Protein AF-A0A7L5E6T4-F1 (afdb_monomer_lite)

Radius of gyration: 18.24 Å; chains: 1; bounding box: 46×38×47 Å

InterPro domains:
  IPR001387 Cro/C1-type, helix-turn-helix domain [PS50943] (59-114)
  IPR001387 Cro/C1-type, helix-turn-helix domain [cd00093] (4-44)
  IPR001387 Cro/C1-type, helix-turn-helix domain [cd00093] (58-102)
  IPR010982 Lambda repressor-like, DNA-binding domain superfamily [G3DSA:1.10.260.40] (1-45)
  IPR010982 Lambda repressor-like, DNA-binding domain superfamily [G3DSA:1.10.260.40] (56-104)
  IPR010982 Lambda repressor-like, DNA-binding domain superfamily [SSF47413] (4-45)
  IPR010982 Lambda repressor-like, DNA-binding domain superfamily [SSF47413] (52-106)

Foldseek 3Di:
DQPPQDLCNLCVQLVHDSVVSVCVLVVVDDDQLQSLCSVCVVVVHRPDDFDPVAPLSVLVVVSSNVSHALQVVCVQLVHHSVVNVCSNVVVDDDDPVSVVVVVVVVVVVVVPPDCPPPPPPPCVVPVVVVSDPSRDDDDDDDDD

pLDDT: mean 74.89, std 21.71, range [33.03, 95.69]

Secondary structure (DSSP, 8-state):
------HHHHHHHHTS-HHHHHHHHTTSSPPPGGGHHHHHHHHSS-SS---SSSHHHHHHHHHHHHT--HHHHHHHHTS-HHHHHHHHHTSS---HHHHHHHHHHHHHHHTSS----S-TTSTHHHHTTTTTTTT---------

Sequence (144 aa):
MDSKLLQKDVAKILGVTEDCITNWEKNRSIPQIQFFPNIIQFLGYLPYSFDLTTLSGKLKAYRHVKGISQKKLGTMLNVDGATICSWEQGESQPYQRTLQKINTLFKKFSGASFSMDRSNLVIYFAILGALTRRFRRRRISGLC

Structure (mmCIF, N/CA/C/O backbone):
data_AF-A0A7L5E6T4-F1
#
_entry.id   AF-A0A7L5E6T4-F1
#
loop_
_atom_site.group_PDB
_atom_site.id
_atom_site.type_symbol
_atom_site.label_atom_id
_atom_site.label_alt_id
_atom_site.label_comp_id
_atom_site.label_asym_id
_atom_site.label_entity_id
_atom_site.label_seq_id
_atom_site.pdbx_PDB_ins_code
_atom_site.Cartn_x
_atom_site.Cartn_y
_atom_site.Cartn_z
_atom_site.occupancy
_atom_site.B_iso_or_equiv
_atom_site.auth_seq_id
_atom_site.auth_comp_id
_atom_site.auth_asym_id
_atom_site.auth_atom_id
_atom_site.pdbx_PDB_model_num
ATOM 1 N N . MET A 1 1 ? -27.979 -12.099 11.148 1.00 36.66 1 MET A N 1
ATOM 2 C CA . MET A 1 1 ? -27.135 -12.083 12.361 1.00 36.66 1 MET A CA 1
ATOM 3 C C . MET A 1 1 ? -26.142 -10.949 12.196 1.00 36.66 1 MET A C 1
ATOM 5 O O . MET A 1 1 ? -25.133 -11.114 11.524 1.00 36.66 1 MET A O 1
ATOM 9 N N . ASP A 1 2 ? -26.489 -9.772 12.704 1.00 45.59 2 ASP A N 1
ATOM 10 C CA . ASP A 1 2 ? -25.699 -8.555 12.529 1.00 45.59 2 ASP A CA 1
ATOM 11 C C . ASP A 1 2 ? -24.603 -8.494 13.594 1.00 45.59 2 ASP A C 1
ATOM 13 O O . ASP A 1 2 ? -24.879 -8.320 14.783 1.00 45.59 2 ASP A O 1
ATOM 17 N N . SER A 1 3 ? -23.347 -8.684 13.186 1.00 53.69 3 SER A N 1
ATOM 18 C CA . SER A 1 3 ? -22.199 -8.541 14.082 1.00 53.69 3 SER A CA 1
ATOM 19 C C . SER A 1 3 ? -22.135 -7.100 14.601 1.00 53.69 3 SER A C 1
ATOM 21 O O . SER A 1 3 ? -21.772 -6.191 13.857 1.00 53.69 3 SER A O 1
ATOM 23 N N . LYS A 1 4 ? -22.478 -6.897 15.880 1.00 64.69 4 LYS A N 1
ATOM 24 C CA . LYS A 1 4 ? -22.398 -5.622 16.620 1.00 64.69 4 LYS A CA 1
ATOM 25 C C . LYS A 1 4 ? -20.942 -5.192 16.888 1.00 64.69 4 LYS A C 1
ATOM 27 O O . LYS A 1 4 ? -20.559 -4.992 18.035 1.00 64.69 4 LYS A O 1
ATOM 32 N N . LEU A 1 5 ? -20.110 -5.097 15.856 1.00 75.81 5 LEU A N 1
ATOM 33 C CA . LEU A 1 5 ? -18.751 -4.567 15.984 1.00 75.81 5 LEU A CA 1
ATOM 34 C C . LEU A 1 5 ? -18.812 -3.040 16.047 1.00 75.81 5 LEU A C 1
ATOM 36 O O . LEU A 1 5 ? -19.333 -2.402 15.132 1.00 75.81 5 LEU A O 1
ATOM 40 N N . LEU A 1 6 ? -18.296 -2.457 17.129 1.00 85.06 6 LEU A N 1
ATOM 41 C CA . LEU A 1 6 ? -18.187 -1.007 17.265 1.00 85.06 6 LEU A CA 1
ATOM 42 C C . LEU A 1 6 ? -16.938 -0.506 16.529 1.00 85.06 6 LEU A C 1
ATOM 44 O O . LEU A 1 6 ? -15.956 -1.236 16.383 1.00 85.06 6 LEU A O 1
ATOM 48 N N . GLN A 1 7 ? -16.941 0.764 16.115 1.00 81.25 7 GLN A N 1
ATOM 49 C CA . GLN A 1 7 ? -15.800 1.395 15.431 1.00 81.25 7 GLN A CA 1
ATOM 50 C C . GLN A 1 7 ? -14.506 1.273 16.248 1.00 81.25 7 GLN A C 1
ATOM 52 O O . GLN A 1 7 ? -13.463 0.924 15.700 1.00 81.25 7 GLN A O 1
ATOM 57 N N . LYS A 1 8 ? -14.593 1.443 17.574 1.00 85.25 8 LYS A N 1
ATOM 58 C CA . LYS A 1 8 ? -13.479 1.230 18.510 1.00 85.25 8 LYS A CA 1
ATOM 59 C C . LYS A 1 8 ? -12.912 -0.197 18.498 1.00 85.25 8 LYS A C 1
ATOM 61 O O . LYS A 1 8 ? -11.718 -0.378 18.721 1.00 85.25 8 LYS A O 1
ATOM 66 N N . ASP A 1 9 ? -13.742 -1.209 18.248 1.00 84.75 9 ASP A N 1
ATOM 67 C CA . ASP A 1 9 ? -13.304 -2.608 18.230 1.00 84.75 9 ASP A CA 1
ATOM 68 C C . ASP A 1 9 ? -12.587 -2.908 16.911 1.00 84.75 9 ASP A C 1
ATOM 70 O O . ASP A 1 9 ? -11.516 -3.510 16.906 1.00 84.75 9 ASP A O 1
ATOM 74 N N . VAL A 1 10 ? -13.114 -2.388 15.798 1.00 84.75 10 VAL A N 1
ATOM 75 C CA . VAL A 1 10 ? -12.456 -2.447 14.483 1.00 84.75 10 VAL A CA 1
ATOM 76 C C . VAL A 1 10 ? -11.116 -1.710 14.508 1.00 84.75 10 VAL A C 1
ATOM 78 O O . VAL A 1 10 ? -10.120 -2.228 14.009 1.00 84.75 10 VAL A O 1
ATOM 81 N N . ALA A 1 11 ? -11.065 -0.537 15.139 1.00 87.25 11 ALA A N 1
ATOM 82 C CA . ALA A 1 11 ? -9.845 0.247 15.303 1.00 87.25 11 ALA A CA 1
ATOM 83 C C . ALA A 1 11 ? -8.751 -0.554 16.032 1.00 87.25 11 ALA A C 1
ATOM 85 O O . ALA A 1 11 ? -7.618 -0.623 15.556 1.00 87.25 11 ALA A O 1
ATOM 86 N N . LYS A 1 12 ? -9.111 -1.256 17.117 1.00 87.19 12 LYS A N 1
ATOM 87 C CA . LYS A 1 12 ? -8.198 -2.156 17.842 1.00 87.19 12 LYS A CA 1
ATOM 88 C C . LYS A 1 12 ? -7.714 -3.324 16.986 1.00 87.19 12 LYS A C 1
ATOM 90 O O . LYS A 1 12 ? -6.525 -3.620 17.008 1.00 87.19 12 LYS A O 1
ATOM 95 N N . ILE A 1 13 ? -8.606 -3.963 16.227 1.00 86.19 13 ILE A N 1
ATOM 96 C CA . ILE A 1 13 ? -8.248 -5.084 15.340 1.00 86.19 13 ILE A CA 1
ATOM 97 C C . ILE A 1 13 ? -7.270 -4.626 14.251 1.00 86.19 13 ILE A C 1
ATOM 99 O O . ILE A 1 13 ? -6.310 -5.327 13.940 1.00 86.19 13 ILE A O 1
ATOM 103 N N . LEU A 1 14 ? -7.501 -3.446 13.673 1.00 84.25 14 LEU A N 1
ATOM 104 C CA . LEU A 1 14 ? -6.680 -2.909 12.587 1.00 84.25 14 LEU A CA 1
ATOM 105 C C . LEU A 1 14 ? -5.413 -2.187 13.074 1.00 84.25 14 LEU A C 1
ATOM 107 O O . LEU A 1 14 ? -4.532 -1.916 12.256 1.00 84.25 14 LEU A O 1
ATOM 111 N N . GLY A 1 15 ? -5.306 -1.900 14.375 1.00 86.81 15 GLY A N 1
ATOM 112 C CA . GLY A 1 15 ? -4.186 -1.170 14.972 1.00 86.81 15 GLY A CA 1
ATOM 113 C C . GLY A 1 15 ? -4.180 0.324 14.633 1.00 86.81 15 GLY A C 1
ATOM 114 O O . GLY A 1 15 ? -3.113 0.916 14.488 1.00 86.81 15 GLY A O 1
ATOM 115 N N . VAL A 1 16 ? -5.357 0.931 14.463 1.00 87.62 16 VAL A N 1
ATOM 116 C CA . VAL A 1 16 ? -5.527 2.362 14.155 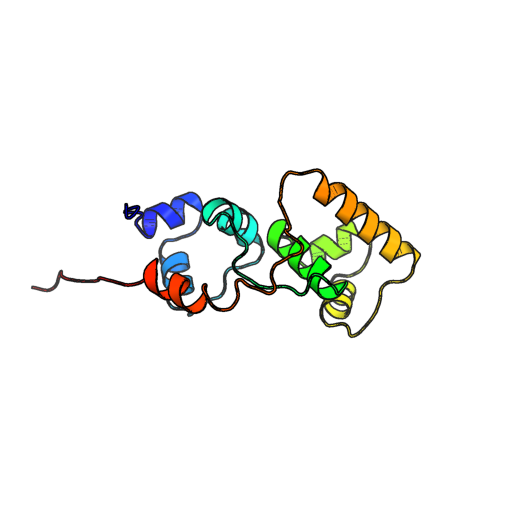1.00 87.62 16 VAL A CA 1
ATOM 117 C C . VAL A 1 16 ? -6.401 3.046 15.203 1.00 87.62 16 VAL A C 1
ATOM 119 O O . VAL A 1 16 ? -6.977 2.392 16.068 1.00 87.62 16 VAL A O 1
ATOM 122 N N . THR A 1 17 ? -6.510 4.373 15.146 1.00 88.38 17 THR A N 1
ATOM 123 C CA . THR A 1 17 ? -7.421 5.119 16.022 1.00 88.38 17 THR A CA 1
ATOM 124 C C . THR A 1 17 ? -8.863 5.046 15.514 1.00 88.38 17 THR A C 1
ATOM 126 O O . THR A 1 17 ? -9.118 4.853 14.323 1.00 88.38 17 THR A O 1
ATOM 129 N N . GLU A 1 18 ? -9.830 5.226 16.415 1.00 88.25 18 GLU A N 1
ATOM 130 C CA . GLU A 1 18 ? -11.258 5.273 16.066 1.00 88.25 18 GLU A CA 1
ATOM 131 C C . GLU A 1 18 ? -11.575 6.400 15.067 1.00 88.25 18 GLU A C 1
ATOM 133 O O . GLU A 1 18 ? -12.385 6.224 14.152 1.00 88.25 18 GLU A O 1
ATOM 138 N N . ASP A 1 19 ? -10.868 7.528 15.170 1.00 87.88 19 ASP A N 1
ATOM 139 C CA . ASP A 1 19 ? -10.989 8.641 14.228 1.00 87.88 19 ASP A CA 1
ATOM 140 C C . ASP A 1 19 ? -10.554 8.256 12.810 1.00 87.88 19 ASP A C 1
ATOM 142 O O . ASP A 1 19 ? -11.176 8.697 11.841 1.00 87.88 19 ASP A O 1
ATOM 146 N N . CYS A 1 20 ? -9.523 7.413 12.651 1.00 83.94 20 CYS A N 1
ATOM 147 C CA . CYS A 1 20 ? -9.131 6.900 11.336 1.00 83.94 20 CYS A CA 1
ATOM 148 C C . CYS A 1 20 ? -10.273 6.111 10.696 1.00 83.94 20 CYS A C 1
ATOM 150 O O . CYS A 1 20 ? -10.614 6.371 9.545 1.00 83.94 20 CYS A O 1
ATOM 152 N N . ILE A 1 21 ? -10.900 5.212 11.459 1.00 85.38 21 ILE A N 1
ATOM 153 C CA . ILE A 1 21 ? -12.043 4.412 11.001 1.00 85.38 21 ILE A CA 1
ATOM 154 C C . ILE A 1 21 ? -13.211 5.325 10.610 1.00 85.38 21 ILE A C 1
ATOM 156 O O . ILE A 1 21 ? -13.698 5.258 9.483 1.00 85.38 21 ILE A O 1
ATOM 160 N N . THR A 1 22 ? -13.565 6.276 11.476 1.00 84.44 22 THR A N 1
ATOM 161 C CA . THR A 1 22 ? -14.618 7.267 11.205 1.00 84.44 22 THR A CA 1
ATOM 162 C C . THR A 1 22 ? -14.338 8.090 9.944 1.00 84.44 22 THR A C 1
ATOM 164 O O . THR A 1 22 ? -15.253 8.393 9.174 1.00 84.44 22 THR A O 1
ATOM 167 N N . ASN A 1 23 ? -13.085 8.489 9.720 1.00 85.94 23 ASN A N 1
ATOM 168 C CA . ASN A 1 23 ? -12.701 9.265 8.546 1.00 85.94 23 ASN A CA 1
ATOM 169 C C . ASN A 1 23 ? -12.746 8.431 7.262 1.00 85.94 23 ASN A C 1
ATOM 171 O O . ASN A 1 23 ? -13.203 8.947 6.239 1.00 85.94 23 ASN A O 1
ATOM 175 N N . TRP A 1 24 ? -12.346 7.159 7.314 1.00 86.56 24 TRP A N 1
ATOM 176 C CA . TRP A 1 24 ? -12.448 6.238 6.180 1.00 86.56 24 TRP A CA 1
ATOM 177 C C . TRP A 1 24 ? -13.905 5.980 5.798 1.00 86.56 24 TRP A C 1
ATOM 179 O O . TRP A 1 24 ? -14.262 6.097 4.631 1.00 86.56 24 TRP A O 1
ATOM 189 N N . GLU A 1 25 ? -14.775 5.728 6.775 1.00 81.44 25 GLU A N 1
ATOM 190 C CA . GLU A 1 25 ? -16.211 5.531 6.539 1.00 81.44 25 GLU A CA 1
ATOM 191 C C . GLU A 1 25 ? -16.898 6.741 5.915 1.00 81.44 25 GLU A C 1
ATOM 193 O O . GLU A 1 25 ? -17.781 6.615 5.067 1.00 81.44 25 GLU A O 1
ATOM 198 N N . LYS A 1 26 ? -16.505 7.937 6.360 1.00 83.25 26 LYS A N 1
ATOM 199 C CA . LYS A 1 26 ? -17.041 9.200 5.850 1.00 83.25 26 LYS A CA 1
ATOM 200 C C . LYS A 1 26 ? -16.399 9.621 4.530 1.00 83.25 26 LYS A C 1
ATOM 202 O O . LYS A 1 26 ? -16.694 10.719 4.065 1.00 83.25 26 LYS A O 1
ATOM 207 N N . ASN A 1 27 ? -15.523 8.794 3.950 1.00 80.12 27 ASN A N 1
ATOM 208 C CA . ASN A 1 27 ? -14.733 9.107 2.758 1.00 80.12 27 ASN A CA 1
ATOM 209 C C . ASN A 1 27 ? -13.936 10.419 2.889 1.00 80.12 27 ASN A C 1
ATOM 211 O O . ASN A 1 27 ? -13.685 11.105 1.902 1.00 80.12 27 ASN A O 1
ATOM 215 N N . ARG A 1 28 ? -13.552 10.794 4.116 1.00 82.06 28 ARG A N 1
ATOM 216 C CA . ARG A 1 28 ? -12.720 11.978 4.389 1.00 82.06 28 ARG A CA 1
ATOM 217 C C . ARG A 1 28 ? -11.240 11.697 4.161 1.00 82.06 28 ARG A C 1
ATOM 219 O O . ARG A 1 28 ? -10.479 12.621 3.901 1.00 82.06 28 ARG A O 1
ATOM 226 N N . SER A 1 29 ? -10.829 10.437 4.279 1.00 83.38 29 SER A N 1
ATOM 227 C CA . SER A 1 29 ? -9.472 9.992 3.979 1.00 83.38 29 SER A CA 1
ATOM 228 C C . SER A 1 29 ? -9.472 8.574 3.415 1.00 83.38 29 SER A C 1
ATOM 230 O O . SER A 1 29 ? -10.391 7.792 3.652 1.00 83.38 29 SER A O 1
ATOM 232 N N . ILE A 1 30 ? -8.427 8.250 2.656 1.00 82.12 30 ILE A N 1
ATOM 233 C CA . ILE A 1 30 ? -8.206 6.919 2.083 1.00 82.12 30 ILE A CA 1
ATOM 234 C C . ILE A 1 30 ? -7.214 6.172 2.991 1.00 82.12 30 ILE A C 1
ATOM 236 O O . ILE A 1 30 ? -6.226 6.779 3.422 1.00 82.12 30 ILE A O 1
ATOM 240 N N . PRO A 1 31 ? -7.433 4.878 3.299 1.00 85.38 31 PRO A N 1
ATOM 241 C CA . PRO A 1 31 ? -6.465 4.086 4.047 1.00 85.38 31 PRO A CA 1
ATOM 242 C C . PRO A 1 31 ? -5.101 4.066 3.354 1.00 85.38 31 PRO A C 1
ATOM 244 O O . PRO A 1 31 ? -5.003 3.934 2.135 1.00 85.38 31 PRO A O 1
ATOM 247 N N . GLN A 1 32 ? -4.025 4.158 4.131 1.00 87.12 32 GLN A N 1
ATOM 248 C CA . GLN A 1 32 ? -2.677 3.985 3.591 1.00 87.12 32 GLN A CA 1
ATOM 249 C C . GLN A 1 32 ? -2.411 2.516 3.261 1.00 87.12 32 GLN A C 1
ATOM 251 O O . GLN A 1 32 ? -2.928 1.620 3.928 1.00 87.12 32 GLN A O 1
ATOM 256 N N . ILE A 1 33 ? -1.536 2.266 2.279 1.00 88.88 33 ILE A N 1
ATOM 257 C CA . ILE A 1 33 ? -1.289 0.915 1.754 1.00 88.88 33 ILE A CA 1
ATOM 258 C C . ILE A 1 33 ? -0.875 -0.098 2.830 1.00 88.88 33 ILE A C 1
ATOM 260 O O . ILE A 1 33 ? -1.270 -1.253 2.765 1.00 88.88 33 ILE A O 1
ATOM 264 N N . GLN A 1 34 ? -0.155 0.338 3.862 1.00 89.62 34 GLN A N 1
ATOM 265 C CA . GLN A 1 34 ? 0.294 -0.518 4.963 1.00 89.62 34 GLN A CA 1
ATOM 266 C C . GLN A 1 34 ? -0.845 -1.145 5.781 1.00 89.62 34 GLN A C 1
ATOM 268 O O . GLN A 1 34 ? -0.648 -2.193 6.383 1.00 89.62 34 GLN A O 1
ATOM 273 N N . PHE A 1 35 ? -2.034 -0.531 5.794 1.00 87.88 35 PHE A N 1
ATOM 274 C CA . PHE A 1 35 ? -3.189 -1.039 6.539 1.00 87.88 35 PHE A CA 1
ATOM 275 C C . PHE A 1 35 ? -4.012 -2.048 5.735 1.00 87.88 35 PHE A C 1
ATOM 277 O O . PHE A 1 35 ? -4.838 -2.759 6.302 1.00 87.88 35 PHE A O 1
ATOM 284 N N . PHE A 1 36 ? -3.784 -2.146 4.424 1.00 87.31 36 PHE A N 1
ATOM 285 C CA . PHE A 1 36 ? -4.550 -3.035 3.557 1.00 87.31 36 PHE A CA 1
ATOM 286 C C . PHE A 1 36 ? -4.476 -4.513 3.932 1.00 87.31 36 PHE A C 1
ATOM 288 O O . PHE A 1 36 ? -5.530 -5.135 3.903 1.00 87.31 36 PHE A O 1
ATOM 295 N N . PRO A 1 37 ? -3.325 -5.095 4.319 1.00 87.44 37 PRO A N 1
ATOM 296 C CA . PRO A 1 37 ? -3.276 -6.492 4.744 1.00 87.44 37 PRO A CA 1
ATOM 297 C C . PRO A 1 37 ? -4.246 -6.785 5.893 1.00 87.44 37 PRO A C 1
ATOM 299 O O . PRO A 1 37 ? -5.039 -7.718 5.801 1.00 87.44 37 PRO A O 1
ATOM 302 N N . ASN A 1 38 ? -4.257 -5.930 6.920 1.00 86.06 38 ASN A N 1
ATOM 303 C CA . ASN A 1 38 ? -5.151 -6.074 8.070 1.00 86.06 38 ASN A CA 1
ATOM 304 C C . ASN A 1 38 ? -6.614 -5.844 7.670 1.00 86.06 38 ASN A C 1
ATOM 306 O O . ASN A 1 38 ? -7.498 -6.576 8.107 1.00 86.06 38 ASN A O 1
ATOM 310 N N . ILE A 1 39 ? -6.877 -4.861 6.801 1.00 84.69 39 ILE A N 1
ATOM 311 C CA . ILE A 1 39 ? -8.221 -4.591 6.273 1.00 84.69 39 ILE A CA 1
ATOM 312 C C . ILE A 1 39 ? -8.737 -5.790 5.468 1.00 84.69 39 ILE A C 1
ATOM 314 O O . ILE A 1 39 ? -9.875 -6.203 5.660 1.00 84.69 39 ILE A O 1
ATOM 318 N N . ILE A 1 40 ? -7.914 -6.379 4.599 1.00 84.19 40 ILE A N 1
ATOM 319 C CA . ILE A 1 40 ? -8.267 -7.553 3.790 1.00 84.19 40 ILE A CA 1
ATOM 320 C C . ILE A 1 40 ? -8.500 -8.763 4.692 1.00 84.19 40 ILE A C 1
ATOM 322 O O . ILE A 1 40 ? -9.470 -9.487 4.492 1.00 84.19 40 ILE A O 1
ATOM 326 N N . GLN A 1 41 ? -7.655 -8.966 5.705 1.00 83.31 41 GLN A N 1
ATOM 327 C CA . GLN A 1 41 ? -7.825 -10.036 6.686 1.00 83.31 41 GLN A CA 1
ATOM 328 C C . GLN A 1 41 ? -9.127 -9.877 7.482 1.00 83.31 41 GLN A C 1
ATOM 330 O O . GLN A 1 41 ? -9.815 -10.863 7.732 1.00 83.31 41 GLN A O 1
ATOM 335 N N . PHE A 1 42 ? -9.485 -8.645 7.849 1.00 82.31 42 PHE A N 1
ATOM 336 C CA . PHE A 1 42 ? -10.716 -8.344 8.574 1.00 82.31 42 PHE A CA 1
ATOM 337 C C . PHE A 1 42 ? -11.972 -8.479 7.699 1.00 82.31 42 PHE A C 1
ATOM 339 O O . PHE A 1 42 ? -12.978 -9.035 8.136 1.00 82.31 42 PHE A O 1
ATOM 346 N N . LEU A 1 43 ? -11.933 -7.966 6.466 1.00 82.88 43 LEU A N 1
ATOM 347 C CA . LEU A 1 43 ? -13.069 -7.991 5.542 1.00 82.88 43 LEU A CA 1
ATOM 348 C C . LEU A 1 43 ? -13.258 -9.355 4.867 1.00 82.88 43 LEU A C 1
ATOM 350 O O . LEU A 1 43 ? -14.374 -9.686 4.472 1.00 82.88 43 LEU A O 1
ATOM 354 N N . GLY A 1 44 ? -12.183 -10.128 4.708 1.00 78.12 44 GLY A N 1
ATOM 355 C CA . GLY A 1 44 ? -12.155 -11.372 3.936 1.00 78.12 44 GLY A CA 1
ATOM 356 C C . GLY A 1 44 ? -12.093 -11.167 2.418 1.00 78.12 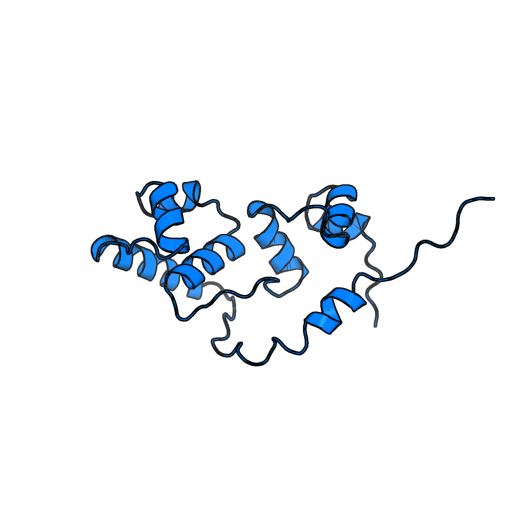44 GLY A C 1
ATOM 357 O O . GLY A 1 44 ? -12.110 -12.140 1.670 1.00 78.12 44 GLY A O 1
ATOM 358 N N . TYR A 1 45 ? -12.021 -9.921 1.941 1.00 77.62 45 TYR A N 1
ATOM 359 C CA . TYR A 1 45 ? -11.910 -9.583 0.521 1.00 77.62 45 TYR A CA 1
ATOM 360 C C . TYR A 1 45 ? -11.154 -8.264 0.313 1.00 77.62 45 TYR A C 1
ATOM 362 O O . TYR A 1 45 ? -10.993 -7.457 1.230 1.00 77.62 45 TYR A O 1
ATOM 370 N N . LEU A 1 46 ? -10.687 -8.038 -0.917 1.00 75.38 46 LEU A N 1
ATOM 371 C CA . LEU A 1 46 ? -10.018 -6.803 -1.323 1.00 75.38 46 LEU A CA 1
ATOM 372 C C . LEU A 1 46 ? -11.065 -5.743 -1.716 1.00 75.38 46 LEU A C 1
ATOM 374 O O . LEU A 1 46 ? -11.830 -5.988 -2.647 1.00 75.38 46 LEU A O 1
ATOM 378 N N . PRO A 1 47 ? -11.112 -4.564 -1.065 1.00 73.44 47 PRO A N 1
ATOM 379 C CA . PRO A 1 47 ? -12.156 -3.566 -1.326 1.00 73.44 47 PRO A CA 1
ATOM 380 C C . PRO A 1 47 ? -11.980 -2.783 -2.639 1.00 73.44 47 PRO A C 1
ATOM 382 O O . PRO A 1 47 ? -12.810 -1.935 -2.951 1.00 73.44 47 PRO A O 1
ATOM 385 N N . TYR A 1 48 ? -10.922 -3.058 -3.407 1.00 76.69 48 TYR A N 1
ATOM 386 C CA . TYR A 1 48 ? -10.625 -2.404 -4.681 1.00 76.69 48 TYR A CA 1
ATOM 387 C C . TYR A 1 48 ? -10.586 -3.433 -5.804 1.00 76.69 48 TYR A C 1
ATOM 389 O O . TYR A 1 48 ? -10.025 -4.520 -5.650 1.00 76.69 48 TYR A O 1
ATOM 397 N N . SER A 1 49 ? -11.150 -3.058 -6.947 1.00 77.44 49 SER A N 1
ATOM 398 C CA . SER A 1 49 ? -11.041 -3.802 -8.193 1.00 77.44 49 SER A CA 1
ATOM 399 C C . SER A 1 49 ? -9.758 -3.397 -8.919 1.00 77.44 49 SER A C 1
ATOM 401 O O . SER A 1 49 ? -9.497 -2.222 -9.172 1.00 77.44 49 SER A O 1
ATOM 403 N N . PHE A 1 50 ? -8.942 -4.389 -9.262 1.00 81.56 50 PHE A N 1
ATOM 404 C CA . PHE A 1 50 ? -7.801 -4.212 -10.151 1.00 81.56 50 PHE A CA 1
ATOM 405 C C . PHE A 1 50 ? -7.995 -5.093 -11.372 1.00 81.56 50 PHE A C 1
ATOM 407 O O . PHE A 1 50 ? -8.472 -6.222 -11.258 1.00 81.56 50 PHE A O 1
ATOM 414 N N . ASP A 1 51 ? -7.593 -4.589 -12.531 1.00 83.69 51 ASP A N 1
ATOM 415 C CA . ASP A 1 51 ? -7.581 -5.388 -13.744 1.00 83.69 51 ASP A CA 1
ATOM 416 C C . ASP A 1 51 ? -6.438 -6.412 -13.691 1.00 83.69 51 ASP A C 1
ATOM 418 O O . ASP A 1 51 ? -5.264 -6.101 -13.874 1.00 83.69 51 ASP A O 1
ATOM 422 N N . LEU A 1 52 ? -6.782 -7.666 -13.416 1.00 83.75 52 LEU A N 1
ATOM 423 C CA . LEU A 1 52 ? -5.807 -8.749 -13.315 1.00 83.75 52 LEU A CA 1
ATOM 424 C C . LEU A 1 52 ? -5.414 -9.324 -14.677 1.00 83.75 52 LEU A C 1
ATOM 426 O O . LEU A 1 52 ? -4.628 -10.271 -14.716 1.00 83.75 52 LEU A O 1
ATOM 430 N N . THR A 1 53 ? -5.941 -8.806 -15.788 1.00 83.56 53 THR A N 1
ATOM 431 C CA . THR A 1 53 ? -5.489 -9.205 -17.126 1.00 83.56 53 THR A CA 1
ATOM 432 C C . THR A 1 53 ? -4.170 -8.514 -17.468 1.00 83.56 53 THR A C 1
ATOM 434 O O . THR A 1 53 ? -3.244 -9.154 -17.978 1.00 83.56 53 THR A O 1
ATOM 437 N N . THR A 1 54 ? -4.029 -7.251 -17.063 1.00 87.00 54 THR A N 1
ATOM 438 C CA . THR A 1 54 ? -2.845 -6.425 -17.293 1.00 87.00 54 THR A CA 1
ATOM 439 C C . THR A 1 54 ? -1.765 -6.619 -16.226 1.00 87.00 54 THR A C 1
ATOM 441 O O . THR A 1 54 ? -2.012 -6.985 -15.074 1.00 87.00 54 THR A O 1
ATOM 444 N N . LEU A 1 55 ? -0.507 -6.375 -16.609 1.00 88.38 55 LEU A N 1
ATOM 445 C CA . LEU A 1 55 ? 0.622 -6.402 -15.674 1.00 88.38 55 LEU A CA 1
ATOM 446 C C . LEU A 1 55 ? 0.482 -5.323 -14.590 1.00 88.38 55 LEU A C 1
ATOM 448 O O . LEU A 1 55 ? 0.760 -5.583 -13.418 1.00 88.38 55 LEU A O 1
ATOM 452 N N . SER A 1 56 ? 0.033 -4.132 -14.984 1.00 90.81 56 SER A N 1
ATOM 453 C CA . SER A 1 56 ? -0.162 -2.982 -14.103 1.00 90.81 56 SER A CA 1
ATOM 454 C C . SER A 1 56 ? -1.150 -3.297 -12.979 1.00 90.81 56 SER A C 1
ATOM 456 O O . SER A 1 56 ? -0.836 -3.083 -11.805 1.00 90.81 56 SER A O 1
ATOM 458 N N . GLY A 1 57 ? -2.313 -3.874 -13.296 1.00 89.06 57 GLY A N 1
ATOM 459 C CA . GLY A 1 57 ? -3.293 -4.233 -12.276 1.00 89.06 57 GLY A CA 1
ATOM 460 C C . GLY A 1 57 ? -2.851 -5.412 -11.404 1.00 89.06 57 GLY A C 1
ATOM 461 O O . GLY A 1 57 ? -3.069 -5.367 -10.193 1.00 89.06 57 GLY A O 1
ATOM 462 N N . LYS A 1 58 ? -2.112 -6.396 -11.940 1.00 88.94 58 LYS A N 1
ATOM 463 C CA . LYS A 1 58 ? -1.468 -7.445 -11.117 1.00 88.94 58 LYS A CA 1
ATOM 464 C C . LYS A 1 58 ? -0.472 -6.867 -10.107 1.00 88.94 58 LYS A C 1
ATOM 466 O O . LYS A 1 58 ? -0.469 -7.285 -8.949 1.00 88.94 58 LYS A O 1
ATOM 471 N N . LEU A 1 59 ? 0.360 -5.905 -10.517 1.00 91.19 59 LEU A N 1
ATOM 472 C CA . LEU A 1 59 ? 1.313 -5.234 -9.622 1.00 91.19 59 LEU A CA 1
ATOM 473 C C . LEU A 1 59 ? 0.593 -4.435 -8.532 1.00 91.19 59 LEU A C 1
ATOM 475 O O . LEU A 1 59 ? 0.928 -4.578 -7.353 1.00 91.19 59 LEU A O 1
ATOM 479 N N . LYS A 1 60 ? -0.439 -3.662 -8.902 1.00 90.38 60 LYS A N 1
ATOM 480 C CA . LYS A 1 60 ? -1.278 -2.936 -7.939 1.00 90.38 60 LYS A CA 1
ATOM 481 C C . LYS A 1 60 ? -1.903 -3.901 -6.936 1.00 90.38 60 LYS A C 1
ATOM 483 O O . LYS A 1 60 ? -1.723 -3.713 -5.734 1.00 90.38 60 LYS A O 1
ATOM 488 N N . ALA A 1 61 ? -2.548 -4.965 -7.405 1.00 88.06 61 ALA A N 1
ATOM 489 C CA . ALA A 1 61 ? -3.156 -5.973 -6.545 1.00 88.06 61 ALA A CA 1
ATOM 490 C C . ALA A 1 61 ? -2.139 -6.583 -5.570 1.00 88.06 61 ALA A C 1
ATOM 492 O O . ALA A 1 61 ? -2.370 -6.586 -4.362 1.00 88.06 61 ALA A O 1
ATOM 493 N N . TYR A 1 62 ? -0.977 -7.013 -6.071 1.00 89.38 62 TYR A N 1
ATOM 494 C CA . TYR A 1 62 ? 0.091 -7.568 -5.240 1.00 89.38 62 TYR A CA 1
ATOM 495 C C . TYR A 1 62 ? 0.519 -6.603 -4.129 1.00 89.38 62 TYR A C 1
ATOM 497 O O . TYR A 1 62 ? 0.627 -6.997 -2.966 1.00 89.38 62 TYR A O 1
ATOM 505 N N . ARG A 1 63 ? 0.717 -5.321 -4.458 1.00 91.69 63 ARG A N 1
ATOM 506 C CA .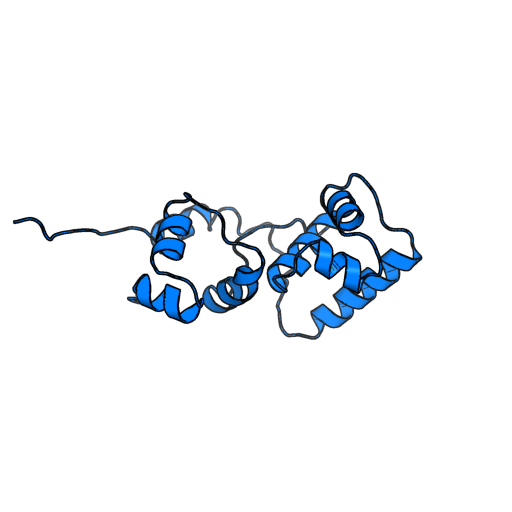 ARG A 1 63 ? 1.107 -4.315 -3.467 1.00 91.69 63 ARG A CA 1
ATOM 507 C C . ARG A 1 63 ? 0.055 -4.080 -2.400 1.00 91.69 63 ARG A C 1
ATOM 509 O O . ARG A 1 63 ? 0.431 -3.906 -1.246 1.00 91.69 63 ARG A O 1
ATOM 516 N N . HIS A 1 64 ? -1.223 -4.065 -2.768 1.00 89.38 64 HIS A N 1
ATOM 517 C CA . HIS A 1 64 ? -2.309 -3.852 -1.814 1.00 89.38 64 HIS A CA 1
ATOM 518 C C . HIS A 1 64 ? -2.463 -5.062 -0.895 1.00 89.38 64 HIS A C 1
ATOM 520 O O . HIS A 1 64 ? -2.538 -4.894 0.316 1.00 89.38 64 HIS A O 1
ATOM 526 N N . VAL A 1 65 ? -2.389 -6.282 -1.434 1.00 87.44 65 VAL A N 1
ATOM 527 C CA . VAL A 1 65 ? -2.461 -7.493 -0.604 1.00 87.44 65 VAL A CA 1
ATOM 528 C C . VAL A 1 65 ? -1.259 -7.613 0.336 1.00 87.44 65 VAL A C 1
ATOM 530 O O . VAL A 1 65 ? -1.406 -8.043 1.476 1.00 87.44 65 VAL A O 1
ATOM 533 N N . LYS A 1 66 ? -0.062 -7.205 -0.103 1.00 88.38 66 LYS A N 1
ATOM 534 C CA . LYS A 1 66 ? 1.144 -7.203 0.743 1.00 88.38 66 LYS A CA 1
ATOM 535 C C . LYS A 1 66 ? 1.309 -5.959 1.616 1.00 88.38 66 LYS A C 1
ATOM 537 O O . LYS A 1 66 ? 2.165 -5.969 2.493 1.00 88.38 66 LYS A O 1
ATOM 542 N N . GLY A 1 67 ? 0.545 -4.901 1.370 1.00 90.88 67 GLY A N 1
ATOM 543 C CA . GLY A 1 67 ? 0.656 -3.622 2.067 1.00 90.88 67 GLY A CA 1
ATOM 544 C C . GLY A 1 67 ? 1.980 -2.884 1.852 1.00 90.88 67 GLY A C 1
ATOM 545 O O . GLY A 1 67 ? 2.462 -2.204 2.755 1.00 90.88 67 GLY A O 1
ATOM 546 N N . ILE A 1 68 ? 2.600 -3.016 0.674 1.00 93.75 68 ILE A N 1
ATOM 547 C CA . ILE A 1 68 ? 3.931 -2.449 0.392 1.00 93.75 68 ILE A CA 1
ATOM 548 C C . ILE A 1 68 ? 3.882 -1.224 -0.533 1.00 93.75 68 ILE A C 1
ATOM 550 O O . ILE A 1 68 ? 3.139 -1.162 -1.516 1.00 93.75 68 ILE A O 1
ATOM 554 N N . SER A 1 69 ? 4.736 -0.238 -0.254 1.00 94.94 69 SER A N 1
ATOM 555 C CA . SER A 1 69 ? 4.897 0.955 -1.094 1.00 94.94 69 SER A CA 1
ATOM 556 C C . SER A 1 69 ? 5.595 0.649 -2.430 1.00 94.94 69 SER A C 1
ATOM 558 O O . SER A 1 69 ? 6.281 -0.367 -2.562 1.00 94.94 69 SER A O 1
ATOM 560 N N . GLN A 1 70 ? 5.462 1.551 -3.414 1.00 94.62 70 GLN A N 1
ATOM 561 C CA . GLN A 1 70 ? 6.179 1.462 -4.702 1.00 94.62 70 GLN A CA 1
ATOM 562 C C . GLN A 1 70 ? 7.685 1.364 -4.483 1.00 94.62 70 GLN A C 1
ATOM 564 O O . GLN A 1 70 ? 8.336 0.498 -5.053 1.00 94.62 70 GLN A O 1
ATOM 569 N N . LYS A 1 71 ? 8.219 2.197 -3.580 1.00 94.88 71 LYS A N 1
ATOM 570 C CA . LYS A 1 71 ? 9.636 2.194 -3.209 1.00 94.88 71 LYS A CA 1
ATOM 571 C C . LYS A 1 71 ? 10.084 0.827 -2.696 1.00 94.88 71 LYS A C 1
ATOM 573 O O . LYS A 1 71 ? 11.093 0.306 -3.156 1.00 94.88 71 LYS A O 1
ATOM 578 N N . LYS A 1 72 ? 9.317 0.213 -1.785 1.00 94.44 72 LYS A N 1
ATOM 579 C CA . LYS A 1 72 ? 9.658 -1.103 -1.227 1.00 94.44 72 LYS A CA 1
ATOM 580 C C . LYS A 1 72 ? 9.601 -2.202 -2.291 1.00 94.44 72 LYS A C 1
ATOM 582 O O . LYS A 1 72 ? 10.486 -3.055 -2.313 1.00 94.44 72 LYS A O 1
ATOM 587 N N . LEU A 1 73 ? 8.601 -2.170 -3.176 1.00 94.06 73 LEU A N 1
ATOM 588 C CA . LEU A 1 73 ? 8.515 -3.100 -4.304 1.00 94.06 73 LEU A CA 1
ATOM 589 C C . LEU A 1 73 ? 9.679 -2.909 -5.289 1.00 94.06 73 LEU A C 1
ATOM 591 O O . LEU A 1 73 ? 10.256 -3.894 -5.745 1.00 94.06 73 LEU A O 1
ATOM 595 N N . GLY A 1 74 ? 10.062 -1.662 -5.563 1.00 94.62 74 GLY A N 1
ATOM 596 C CA . GLY A 1 74 ? 11.228 -1.330 -6.375 1.00 94.62 74 GLY A CA 1
ATOM 597 C C . GLY A 1 74 ? 12.496 -1.955 -5.802 1.00 94.62 74 GLY A C 1
ATOM 598 O O . GLY A 1 74 ? 13.178 -2.709 -6.494 1.00 94.62 74 GLY A O 1
ATOM 599 N N . THR A 1 75 ? 12.738 -1.783 -4.498 1.00 94.44 75 THR A N 1
ATOM 600 C CA . THR A 1 75 ? 13.866 -2.429 -3.808 1.00 94.44 75 THR A CA 1
ATOM 601 C C . THR A 1 75 ? 13.839 -3.957 -3.946 1.00 94.44 75 THR A C 1
ATOM 603 O O . THR A 1 75 ? 14.880 -4.559 -4.184 1.00 94.44 75 THR A O 1
ATOM 606 N N . MET A 1 76 ? 12.668 -4.602 -3.859 1.00 91.75 76 MET A N 1
ATOM 607 C CA . MET A 1 76 ? 12.545 -6.061 -4.048 1.00 91.75 76 MET A CA 1
ATOM 608 C C . MET A 1 76 ? 12.881 -6.514 -5.477 1.00 91.75 76 MET A C 1
ATOM 610 O O . MET A 1 76 ? 13.372 -7.624 -5.676 1.00 91.75 76 MET A O 1
ATOM 614 N N . LEU A 1 77 ? 12.601 -5.674 -6.475 1.00 91.81 77 LEU A N 1
ATOM 615 C CA . LEU A 1 77 ? 12.847 -5.950 -7.893 1.00 91.81 77 LEU A CA 1
ATOM 616 C C . LEU A 1 77 ? 14.199 -5.419 -8.395 1.00 91.81 77 LEU A C 1
ATOM 618 O O . LEU A 1 77 ? 14.584 -5.716 -9.531 1.00 91.81 77 LEU A O 1
ATOM 622 N N . ASN A 1 78 ? 14.938 -4.713 -7.536 1.00 93.56 78 ASN A N 1
ATOM 623 C CA . ASN A 1 78 ? 16.157 -3.977 -7.858 1.00 93.56 78 ASN A CA 1
ATOM 624 C C . ASN A 1 78 ? 15.941 -2.905 -8.944 1.00 93.56 78 ASN A C 1
ATOM 626 O O . ASN A 1 78 ? 16.703 -2.824 -9.906 1.00 93.56 78 ASN A O 1
ATOM 630 N N . VAL A 1 79 ? 14.864 -2.129 -8.806 1.00 94.25 79 VAL A N 1
ATOM 631 C CA . VAL A 1 79 ? 14.515 -0.972 -9.648 1.00 94.25 79 VAL A CA 1
ATOM 632 C C . VAL A 1 79 ? 14.052 0.196 -8.776 1.00 94.25 79 VAL A C 1
ATOM 634 O O . VAL A 1 79 ? 13.736 0.008 -7.600 1.00 94.25 79 VAL A O 1
ATOM 637 N N . ASP A 1 80 ? 13.993 1.403 -9.333 1.00 94.88 80 ASP A N 1
ATOM 638 C CA . ASP A 1 80 ? 13.513 2.563 -8.585 1.00 94.88 80 ASP A CA 1
ATOM 639 C C . ASP A 1 80 ? 11.983 2.547 -8.386 1.00 94.88 80 ASP A C 1
ATOM 641 O O . ASP A 1 80 ? 11.226 1.971 -9.174 1.00 94.88 80 ASP A O 1
ATOM 645 N N . GLY A 1 81 ? 11.514 3.201 -7.320 1.00 94.00 81 GLY A N 1
ATOM 646 C CA . GLY A 1 81 ? 10.086 3.345 -7.036 1.00 94.00 81 GLY A CA 1
ATOM 647 C C . GLY A 1 81 ? 9.321 4.095 -8.134 1.00 94.00 81 GLY A C 1
ATOM 648 O O . GLY A 1 81 ? 8.176 3.737 -8.413 1.00 94.00 81 GLY A O 1
ATOM 649 N N . ALA A 1 82 ? 9.944 5.074 -8.799 1.00 95.12 82 ALA A N 1
ATOM 650 C CA . ALA A 1 82 ? 9.334 5.788 -9.919 1.00 95.12 82 ALA A CA 1
ATOM 651 C C . ALA A 1 82 ? 9.123 4.870 -11.131 1.00 95.12 82 ALA A C 1
ATOM 653 O O . ALA A 1 82 ? 8.091 4.948 -11.794 1.00 95.12 82 ALA A O 1
ATOM 654 N N . THR A 1 83 ? 10.043 3.929 -11.374 1.00 94.81 83 THR A N 1
ATOM 655 C CA . THR A 1 83 ? 9.884 2.914 -12.425 1.00 94.81 83 THR A CA 1
ATOM 656 C C . THR A 1 83 ? 8.669 2.024 -12.156 1.00 94.81 83 THR A C 1
ATOM 658 O O . THR A 1 83 ? 7.885 1.760 -13.065 1.00 94.81 83 THR A O 1
ATOM 661 N N . ILE A 1 84 ? 8.458 1.614 -10.899 1.00 95.69 84 ILE A N 1
ATOM 662 C CA . ILE A 1 84 ? 7.247 0.877 -10.502 1.00 95.69 84 ILE A CA 1
ATOM 663 C C . ILE A 1 84 ? 5.988 1.714 -10.749 1.00 95.69 84 ILE A C 1
ATOM 665 O O . ILE A 1 84 ? 5.006 1.185 -11.264 1.00 95.69 84 ILE A O 1
ATOM 669 N N . CYS A 1 85 ? 6.015 3.006 -10.407 1.00 94.56 85 CYS A N 1
ATOM 670 C CA . CYS A 1 85 ? 4.896 3.911 -10.664 1.00 94.56 85 CYS A CA 1
ATOM 671 C C . CYS A 1 85 ? 4.553 3.961 -12.162 1.00 94.56 85 CYS A C 1
ATOM 673 O O . CYS A 1 85 ? 3.403 3.742 -12.533 1.00 94.56 85 CYS A O 1
ATOM 675 N N . SER A 1 86 ? 5.559 4.131 -13.022 1.00 95.06 86 SER A N 1
ATOM 676 C CA . SER A 1 86 ? 5.380 4.167 -14.477 1.00 95.06 86 SER A CA 1
ATOM 677 C C . SER A 1 86 ? 4.790 2.857 -15.029 1.00 95.06 86 SER A C 1
ATOM 679 O O . SER A 1 86 ? 3.856 2.885 -15.832 1.00 95.06 86 SER A O 1
ATOM 681 N N . TRP A 1 87 ? 5.238 1.694 -14.537 1.00 94.75 87 TRP A N 1
ATOM 682 C CA . TRP A 1 87 ? 4.647 0.398 -14.912 1.00 94.75 87 TRP A CA 1
ATOM 683 C C . TRP A 1 87 ? 3.192 0.249 -14.459 1.00 94.75 87 TRP A C 1
ATOM 685 O O . TRP A 1 87 ? 2.375 -0.347 -15.157 1.00 94.75 87 TRP A O 1
ATOM 695 N N . GLU A 1 88 ? 2.848 0.783 -13.290 1.00 92.75 88 GLU A N 1
ATOM 696 C CA . GLU A 1 88 ? 1.485 0.754 -12.755 1.00 92.75 88 GLU A CA 1
ATOM 697 C C . GLU A 1 88 ? 0.520 1.685 -13.491 1.00 92.75 88 GLU A C 1
ATOM 699 O O . GLU A 1 88 ? -0.683 1.403 -13.516 1.00 92.75 88 GLU A O 1
ATOM 704 N N . GLN A 1 89 ? 1.024 2.774 -14.072 1.00 91.50 89 GLN A N 1
ATOM 705 C CA . GLN A 1 89 ? 0.252 3.655 -14.952 1.00 91.50 89 GLN A CA 1
ATOM 706 C C . GLN A 1 89 ? 0.221 3.168 -16.404 1.00 91.50 89 GLN A C 1
ATOM 708 O O . GLN A 1 89 ? -0.578 3.655 -17.195 1.00 91.50 89 GLN A O 1
ATOM 713 N N . GLY A 1 90 ? 1.043 2.173 -16.753 1.00 89.81 90 GLY A N 1
ATOM 714 C CA . GLY A 1 90 ? 1.148 1.658 -18.118 1.00 89.81 90 GLY A CA 1
ATOM 715 C C . GLY A 1 90 ? 1.950 2.561 -19.059 1.00 89.81 90 GLY A C 1
ATOM 716 O O . GLY A 1 90 ? 1.968 2.312 -20.259 1.00 89.81 90 GLY A O 1
ATOM 717 N N . GLU A 1 91 ? 2.635 3.572 -18.525 1.00 91.75 91 GLU A N 1
ATOM 718 C CA . GLU A 1 91 ? 3.492 4.496 -19.276 1.00 91.75 91 GLU A CA 1
ATOM 719 C C . GLU A 1 91 ? 4.759 3.811 -19.805 1.00 91.75 91 GLU A C 1
ATOM 721 O O . GLU A 1 91 ? 5.321 4.214 -20.821 1.00 91.75 91 GLU A O 1
ATOM 726 N N . SER A 1 92 ? 5.223 2.763 -19.121 1.00 92.19 92 SER A N 1
ATOM 727 C CA . SER A 1 92 ? 6.367 1.960 -19.548 1.00 92.19 92 SER A CA 1
ATOM 728 C C . SER A 1 92 ? 6.176 0.482 -19.215 1.00 92.19 92 SER A C 1
ATOM 730 O O . SER A 1 92 ? 5.306 0.101 -18.430 1.00 92.19 92 SER A O 1
ATOM 732 N N . GLN A 1 93 ? 6.999 -0.369 -19.829 1.00 89.69 93 GLN A N 1
ATOM 733 C CA . GLN A 1 93 ? 6.984 -1.815 -19.618 1.00 89.69 93 GLN A CA 1
ATOM 734 C C . GLN A 1 93 ? 8.335 -2.290 -19.075 1.00 89.69 93 GLN A C 1
ATOM 736 O O . GLN A 1 93 ? 9.379 -1.747 -19.449 1.00 89.69 93 GLN A O 1
ATOM 741 N N . PRO A 1 94 ? 8.359 -3.302 -18.193 1.00 91.19 94 PRO A N 1
ATOM 742 C CA . PRO A 1 94 ? 9.609 -3.868 -17.720 1.00 91.19 94 PRO A CA 1
ATOM 743 C C . PRO A 1 94 ? 10.336 -4.609 -18.842 1.00 91.19 94 PRO A C 1
ATOM 745 O O . PRO A 1 94 ? 9.734 -5.323 -19.643 1.00 91.19 94 PRO A O 1
ATOM 748 N N . TYR A 1 95 ? 11.665 -4.544 -18.820 1.00 91.38 95 TYR A N 1
ATOM 749 C CA . TYR A 1 95 ? 12.500 -5.411 -19.645 1.00 91.38 95 TYR A CA 1
ATOM 750 C C . TYR A 1 95 ? 12.279 -6.891 -19.309 1.00 91.38 95 TYR A C 1
ATOM 752 O O . TYR A 1 95 ? 11.966 -7.250 -18.170 1.00 91.38 95 TYR A O 1
ATOM 760 N N . GLN A 1 96 ? 12.543 -7.770 -20.278 1.00 90.25 96 GLN A N 1
ATOM 761 C CA . GLN A 1 96 ? 12.316 -9.216 -20.173 1.00 90.25 96 GLN A CA 1
ATOM 762 C C . GLN A 1 96 ? 12.921 -9.848 -18.905 1.00 90.25 96 GLN A C 1
ATOM 764 O O . GLN A 1 96 ? 12.262 -10.641 -18.233 1.00 90.25 96 GLN A O 1
ATOM 769 N N . ARG A 1 97 ? 14.145 -9.455 -18.520 1.00 90.69 97 ARG A N 1
ATOM 770 C CA . ARG A 1 97 ? 14.802 -9.936 -17.287 1.00 90.69 97 ARG A CA 1
ATOM 771 C C . ARG A 1 97 ? 14.013 -9.567 -16.028 1.00 90.69 97 ARG A C 1
ATOM 773 O O . ARG A 1 97 ? 13.880 -10.377 -15.113 1.00 90.69 97 ARG A O 1
ATOM 780 N N . THR A 1 98 ? 13.471 -8.355 -15.969 1.00 91.50 98 THR A N 1
ATOM 781 C CA . THR A 1 98 ? 12.681 -7.900 -14.820 1.00 91.50 98 THR A CA 1
ATOM 782 C C . THR A 1 98 ? 11.291 -8.522 -14.822 1.00 91.50 98 THR A C 1
ATOM 784 O O . THR A 1 98 ? 10.798 -8.914 -13.767 1.00 91.50 98 THR A O 1
ATOM 787 N N . LEU A 1 99 ? 10.698 -8.725 -15.998 1.00 91.81 99 LEU A N 1
ATOM 788 C CA . LEU A 1 99 ? 9.434 -9.443 -16.136 1.00 91.81 99 LEU A CA 1
ATOM 789 C C . LEU A 1 99 ? 9.529 -10.880 -15.592 1.00 91.81 99 LEU A C 1
ATOM 791 O O . LEU A 1 99 ? 8.626 -11.338 -14.895 1.00 91.81 99 LEU A O 1
ATOM 795 N N . GLN A 1 100 ? 10.649 -11.575 -15.820 1.00 92.00 100 GLN A N 1
ATOM 796 C CA . GLN A 1 100 ? 10.904 -12.892 -15.220 1.00 92.00 100 GLN A CA 1
ATOM 797 C C . GLN A 1 100 ? 10.944 -12.840 -13.683 1.00 92.00 100 GLN A C 1
ATOM 799 O O . GLN A 1 100 ? 10.366 -13.710 -13.023 1.00 92.00 100 GLN A O 1
ATOM 804 N N . LYS A 1 101 ? 11.565 -11.806 -13.096 1.00 91.12 101 LYS A N 1
ATOM 805 C CA . LYS A 1 101 ? 11.560 -11.594 -11.636 1.00 91.12 101 LYS A CA 1
ATOM 806 C C . LYS A 1 101 ? 10.145 -11.365 -11.110 1.00 91.12 101 LYS A C 1
ATOM 808 O O . LYS A 1 101 ? 9.760 -11.999 -10.131 1.00 91.12 101 LYS A O 1
ATOM 813 N N . ILE A 1 102 ? 9.357 -10.52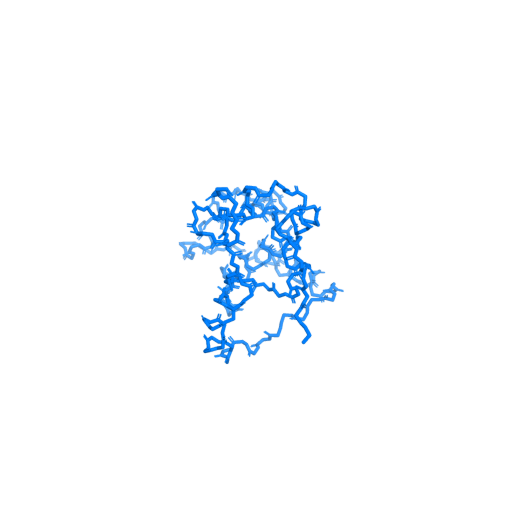6 -11.785 1.00 91.25 102 ILE A N 1
ATOM 814 C CA . ILE A 1 102 ? 7.958 -10.256 -11.425 1.00 91.25 102 ILE A CA 1
ATOM 815 C C . ILE A 1 102 ? 7.130 -11.547 -11.478 1.00 91.25 102 ILE A C 1
ATOM 817 O O . ILE A 1 102 ? 6.446 -11.883 -10.514 1.00 91.25 102 ILE A O 1
ATOM 821 N N . ASN A 1 103 ? 7.255 -12.332 -12.550 1.00 89.56 103 ASN A N 1
ATOM 822 C CA . ASN A 1 103 ? 6.569 -13.621 -12.670 1.00 89.56 103 ASN A CA 1
ATOM 823 C C . ASN A 1 103 ? 6.980 -14.603 -11.565 1.00 89.56 103 ASN A C 1
ATOM 825 O O . ASN A 1 103 ? 6.144 -15.335 -11.038 1.00 89.56 103 ASN A O 1
ATOM 829 N N . THR A 1 104 ? 8.256 -14.603 -11.177 1.00 89.50 104 THR A N 1
ATOM 830 C CA . THR A 1 104 ? 8.747 -15.419 -10.059 1.00 89.50 104 THR A CA 1
ATOM 831 C C . THR A 1 104 ? 8.144 -14.962 -8.728 1.00 89.50 104 THR A C 1
ATOM 833 O O . THR A 1 104 ? 7.739 -15.804 -7.927 1.00 89.50 104 THR A O 1
ATOM 836 N N . LEU A 1 105 ? 8.018 -13.648 -8.499 1.00 87.62 105 LEU A N 1
ATOM 837 C CA . LEU A 1 105 ? 7.322 -13.109 -7.325 1.00 87.62 105 LEU A CA 1
ATOM 838 C C . LEU A 1 105 ? 5.851 -13.537 -7.300 1.00 87.62 105 LEU A C 1
ATOM 840 O O . LEU A 1 105 ? 5.372 -13.992 -6.264 1.00 87.62 105 LEU A O 1
ATOM 844 N N . PHE A 1 106 ? 5.151 -13.463 -8.434 1.00 85.38 106 PHE A N 1
ATOM 845 C CA . PHE A 1 106 ? 3.752 -13.888 -8.527 1.00 85.38 106 PHE A CA 1
ATOM 846 C C . PHE A 1 106 ? 3.572 -15.390 -8.283 1.00 85.38 106 PHE A C 1
ATOM 848 O O . PHE A 1 106 ? 2.658 -15.773 -7.559 1.00 85.38 106 PHE A O 1
ATOM 855 N N . LYS A 1 107 ? 4.471 -16.242 -8.794 1.00 84.00 107 LYS A N 1
ATOM 856 C CA . LYS A 1 107 ? 4.453 -17.688 -8.505 1.00 84.00 107 LYS A CA 1
ATOM 857 C C . LYS A 1 107 ? 4.641 -17.988 -7.016 1.00 84.00 107 LYS A C 1
ATOM 859 O O . LYS A 1 107 ? 3.926 -18.817 -6.460 1.00 84.00 107 LYS A O 1
ATOM 864 N N . LYS A 1 108 ? 5.575 -17.294 -6.354 1.00 79.94 108 LYS A N 1
ATOM 865 C CA . LYS A 1 108 ? 5.766 -17.413 -4.897 1.00 79.94 108 LYS A CA 1
ATOM 866 C C . LYS A 1 108 ? 4.529 -16.954 -4.129 1.00 79.94 108 LYS A C 1
ATOM 868 O O . LYS A 1 108 ? 4.201 -17.524 -3.096 1.00 79.94 108 LYS A O 1
ATOM 873 N N . PHE A 1 109 ? 3.842 -15.937 -4.640 1.00 74.12 109 PHE A N 1
ATOM 874 C CA . PHE A 1 109 ? 2.636 -15.403 -4.026 1.00 74.12 109 PHE A CA 1
ATOM 875 C C . PHE A 1 109 ? 1.443 -16.362 -4.117 1.00 74.12 109 PHE A C 1
ATOM 877 O O . PHE A 1 109 ? 0.757 -16.545 -3.118 1.00 74.12 109 PHE A O 1
ATOM 884 N N . SER A 1 110 ? 1.244 -17.040 -5.253 1.00 64.00 110 SER A N 1
ATOM 885 C CA . SER A 1 110 ? 0.157 -18.019 -5.426 1.00 64.00 110 SER A CA 1
ATOM 886 C C . SER A 1 110 ? 0.255 -19.257 -4.523 1.00 64.00 110 SER A C 1
ATOM 888 O O . SER A 1 110 ? -0.726 -19.979 -4.391 1.00 64.00 110 SER A O 1
ATOM 890 N N . GLY A 1 111 ? 1.414 -19.513 -3.903 1.00 48.59 111 GLY A N 1
ATOM 891 C CA . GLY A 1 111 ? 1.601 -20.619 -2.956 1.00 48.59 111 GLY A CA 1
ATOM 892 C C . GLY A 1 111 ? 1.059 -20.349 -1.547 1.00 48.59 111 GLY A C 1
ATOM 893 O O . GLY A 1 111 ? 0.930 -21.282 -0.762 1.00 48.59 111 GLY A O 1
ATOM 894 N N . ALA A 1 112 ? 0.728 -19.097 -1.218 1.00 44.03 112 ALA A N 1
ATOM 895 C CA . ALA A 1 112 ? 0.003 -18.758 -0.000 1.00 44.03 112 ALA A CA 1
ATOM 896 C C . ALA A 1 112 ? -1.483 -18.661 -0.352 1.00 44.03 112 ALA A C 1
ATOM 898 O O . ALA A 1 112 ? -1.848 -17.912 -1.252 1.00 44.03 112 ALA A O 1
ATOM 899 N N . SER A 1 113 ? -2.318 -19.433 0.337 1.00 36.47 113 SER A N 1
ATOM 900 C CA . SER A 1 113 ? -3.773 -19.528 0.184 1.00 36.47 113 SER A CA 1
ATOM 901 C C . SER A 1 113 ? -4.465 -18.157 0.126 1.00 36.47 113 SER A C 1
ATOM 903 O O . SER A 1 113 ? -4.911 -17.621 1.137 1.00 36.47 113 SER A O 1
ATOM 905 N N . PHE A 1 114 ? -4.550 -17.581 -1.069 1.00 42.12 114 PHE A N 1
ATOM 906 C CA . PHE A 1 114 ? -5.384 -16.435 -1.389 1.00 42.12 114 PHE A CA 1
ATOM 907 C C . PHE A 1 114 ? -6.014 -16.727 -2.744 1.00 42.12 114 PHE A C 1
ATOM 909 O O . PHE A 1 114 ? -5.353 -16.680 -3.784 1.00 42.12 114 PHE A O 1
ATOM 916 N N . SER A 1 115 ? -7.284 -17.116 -2.714 1.00 35.94 115 SER A N 1
ATOM 917 C CA . SER A 1 115 ? -8.092 -17.418 -3.889 1.00 35.94 115 SER A CA 1
ATOM 918 C C . SER A 1 115 ? -8.284 -16.131 -4.693 1.00 35.94 115 SER A C 1
ATOM 920 O O . SER A 1 115 ? -9.255 -15.403 -4.514 1.00 35.94 115 SER A O 1
ATOM 922 N N . MET A 1 116 ? -7.326 -15.806 -5.561 1.00 40.97 116 MET A N 1
ATOM 923 C CA . MET A 1 116 ? -7.487 -14.760 -6.565 1.00 40.97 116 MET A CA 1
ATOM 924 C C . MET A 1 116 ? -8.364 -15.352 -7.674 1.00 40.97 116 MET A C 1
ATOM 926 O O . MET A 1 116 ? -7.858 -15.823 -8.693 1.00 40.97 116 MET A O 1
ATOM 930 N N . ASP A 1 117 ? -9.671 -15.443 -7.416 1.00 35.78 117 ASP A N 1
ATOM 931 C CA . ASP A 1 117 ? -10.622 -15.944 -8.401 1.00 35.78 117 ASP A CA 1
ATOM 932 C C . ASP A 1 117 ? -10.519 -15.084 -9.669 1.00 35.78 117 ASP A C 1
ATOM 934 O O . ASP A 1 117 ? -10.684 -13.861 -9.646 1.00 35.78 117 ASP A O 1
ATOM 938 N N . ARG A 1 118 ? -10.194 -15.752 -10.781 1.00 40.09 118 ARG A N 1
ATOM 939 C CA . ARG A 1 118 ? -10.021 -15.178 -12.122 1.00 40.09 118 ARG A CA 1
ATOM 940 C C . ARG A 1 118 ? -11.354 -14.724 -12.737 1.00 40.09 118 ARG A C 1
ATOM 942 O O . ARG A 1 118 ? -11.369 -14.281 -13.881 1.00 40.09 118 ARG A O 1
ATOM 949 N N . SER A 1 119 ? -12.444 -14.801 -11.978 1.00 37.78 119 SER A N 1
ATOM 950 C CA . SER A 1 119 ? -13.824 -14.716 -12.455 1.00 37.78 119 SER A CA 1
ATOM 951 C C . SER A 1 119 ? -14.589 -13.523 -11.866 1.00 37.78 119 SER A C 1
ATOM 953 O O . SER A 1 119 ? -15.779 -13.617 -11.603 1.00 37.78 119 SER A O 1
ATOM 955 N N . ASN A 1 120 ? -13.955 -12.366 -11.655 1.00 40.25 120 ASN A N 1
ATOM 956 C CA . ASN A 1 120 ? -14.629 -11.201 -11.055 1.00 40.25 120 ASN A CA 1
ATOM 957 C C . ASN A 1 120 ? -15.111 -10.150 -12.066 1.00 40.25 120 ASN A C 1
ATOM 959 O O . ASN A 1 120 ? -14.938 -8.952 -11.858 1.00 40.25 120 ASN A O 1
ATOM 963 N N . LEU A 1 121 ? -15.788 -10.595 -13.131 1.00 37.12 121 LEU A N 1
ATOM 964 C CA . LEU A 1 121 ? -16.620 -9.703 -13.952 1.00 37.12 121 LEU A CA 1
ATOM 965 C C . LEU A 1 121 ? -18.059 -9.553 -13.406 1.00 37.12 121 LEU A C 1
ATOM 967 O O . LEU A 1 121 ? -18.795 -8.693 -13.874 1.00 37.12 121 LEU A O 1
ATOM 971 N N . VAL A 1 122 ? -18.475 -10.351 -12.410 1.00 37.69 122 VAL A N 1
ATOM 972 C CA . VAL A 1 122 ? -19.901 -10.456 -12.015 1.00 37.69 122 VAL A CA 1
ATOM 973 C C . VAL A 1 122 ? -20.238 -9.759 -10.683 1.00 37.69 122 VAL A C 1
ATOM 975 O O . VAL A 1 122 ? -21.399 -9.473 -10.408 1.00 37.69 122 VAL A O 1
ATOM 978 N N . ILE A 1 123 ? -19.253 -9.391 -9.856 1.00 41.56 123 ILE A N 1
ATOM 979 C CA . ILE A 1 123 ? -19.524 -8.848 -8.505 1.00 41.56 123 ILE A CA 1
ATOM 980 C C . ILE A 1 123 ? -19.775 -7.319 -8.496 1.00 41.56 123 ILE A C 1
ATOM 982 O O . ILE A 1 123 ? -20.256 -6.759 -7.505 1.00 41.56 123 ILE A O 1
ATOM 986 N N . TYR A 1 124 ? -19.550 -6.625 -9.618 1.00 39.56 124 TYR A N 1
ATOM 987 C CA . TYR A 1 124 ? -19.658 -5.159 -9.695 1.00 39.56 124 TYR A CA 1
ATOM 988 C C . TYR A 1 124 ? -21.067 -4.607 -9.398 1.00 39.56 124 TYR A C 1
ATOM 990 O O . TYR A 1 124 ? -21.189 -3.491 -8.897 1.00 39.56 124 TYR A O 1
ATOM 998 N N . PHE A 1 125 ? -22.129 -5.391 -9.613 1.00 33.03 125 PHE A N 1
ATOM 999 C CA . PHE A 1 125 ? -23.505 -4.949 -9.345 1.00 33.03 125 PHE A CA 1
ATOM 1000 C C . PHE A 1 125 ? -23.978 -5.156 -7.894 1.00 33.03 125 PHE A C 1
ATOM 1002 O O . PHE A 1 125 ? -24.964 -4.543 -7.490 1.00 33.03 125 PHE A O 1
ATOM 1009 N N . ALA A 1 126 ? -23.276 -5.943 -7.069 1.00 35.72 126 ALA A N 1
ATOM 1010 C CA . ALA A 1 126 ? -23.710 -6.229 -5.694 1.00 35.72 126 ALA A CA 1
ATOM 1011 C C . ALA A 1 126 ? -23.069 -5.312 -4.629 1.00 35.72 126 ALA A C 1
ATOM 1013 O O . ALA A 1 126 ? -23.670 -5.046 -3.585 1.00 35.72 126 ALA A O 1
ATOM 1014 N N . ILE A 1 127 ? -21.858 -4.795 -4.866 1.00 36.78 127 ILE A N 1
ATOM 1015 C CA . ILE A 1 127 ? -21.055 -4.161 -3.800 1.00 36.78 127 ILE A CA 1
ATOM 1016 C C . ILE A 1 127 ? -21.345 -2.662 -3.603 1.00 36.78 127 ILE A C 1
ATOM 1018 O O . ILE A 1 127 ? -21.182 -2.160 -2.487 1.00 36.78 127 ILE A O 1
ATOM 1022 N N . LEU A 1 128 ? -21.926 -1.967 -4.587 1.00 35.84 128 LEU A N 1
ATOM 1023 C CA . LEU A 1 128 ? -22.473 -0.614 -4.371 1.00 35.84 128 LEU A CA 1
ATOM 1024 C C . LEU A 1 128 ? -23.628 -0.599 -3.341 1.00 35.84 128 LEU A C 1
ATOM 1026 O O . LEU A 1 128 ? -23.856 0.413 -2.676 1.00 35.84 128 LEU A O 1
ATOM 1030 N N . GLY A 1 129 ? -24.298 -1.741 -3.123 1.00 33.50 129 GLY A N 1
ATOM 1031 C CA . GLY A 1 129 ? -25.315 -1.915 -2.079 1.00 33.50 129 GLY A CA 1
ATOM 1032 C C . GLY A 1 129 ? -24.788 -2.387 -0.714 1.00 33.50 129 GLY A C 1
ATOM 1033 O O . GLY A 1 129 ? -25.480 -2.231 0.292 1.00 33.50 129 GLY A O 1
ATOM 1034 N N . ALA A 1 130 ? -23.580 -2.957 -0.644 1.00 37.75 130 ALA A N 1
ATOM 1035 C CA . ALA A 1 130 ? -23.048 -3.559 0.586 1.00 37.75 130 ALA A CA 1
ATOM 1036 C C . ALA A 1 130 ? -22.170 -2.595 1.400 1.00 37.75 130 ALA A C 1
ATOM 1038 O O . ALA A 1 130 ? -22.250 -2.588 2.633 1.00 37.75 130 ALA A O 1
ATOM 1039 N N . LEU A 1 131 ? -21.416 -1.710 0.733 1.00 39.38 131 LEU A N 1
ATOM 1040 C CA . LEU A 1 131 ? -20.663 -0.641 1.408 1.00 39.38 131 LEU A CA 1
ATOM 1041 C C . LEU A 1 131 ? -21.587 0.380 2.098 1.00 39.38 131 LEU A C 1
ATOM 1043 O O . LEU A 1 131 ? -21.195 1.028 3.062 1.00 39.38 131 LEU A O 1
ATOM 1047 N N . THR A 1 132 ? -22.849 0.468 1.673 1.00 37.56 132 THR A N 1
ATOM 1048 C CA . THR A 1 132 ? -23.870 1.338 2.274 1.00 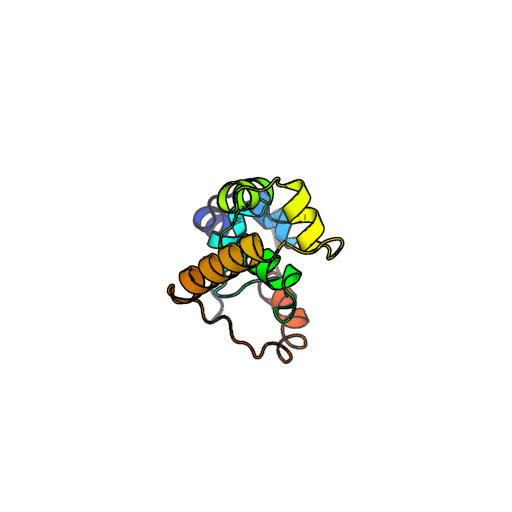37.56 132 THR A CA 1
ATOM 1049 C C . THR A 1 132 ? -24.692 0.677 3.386 1.00 37.56 132 THR A C 1
ATOM 1051 O O . THR A 1 132 ? -25.423 1.388 4.077 1.00 37.56 132 THR A O 1
ATOM 1054 N N . ARG A 1 133 ? -24.581 -0.644 3.607 1.00 40.06 133 ARG A N 1
ATOM 1055 C CA . ARG A 1 133 ? -25.368 -1.366 4.631 1.00 40.06 133 ARG A CA 1
ATOM 1056 C C . ARG A 1 133 ? -24.575 -1.771 5.868 1.00 40.06 133 ARG A C 1
ATOM 1058 O O . ARG A 1 133 ? -25.143 -1.750 6.952 1.00 40.06 133 ARG A O 1
ATOM 1065 N N . ARG A 1 134 ? -23.277 -2.072 5.752 1.00 44.50 134 ARG A N 1
ATOM 1066 C CA . ARG A 1 134 ? -22.463 -2.431 6.932 1.00 44.50 134 ARG A CA 1
ATOM 1067 C C . ARG A 1 134 ? -21.928 -1.218 7.708 1.00 44.50 134 ARG A C 1
ATOM 1069 O O . ARG A 1 134 ? -21.470 -1.384 8.829 1.00 44.50 134 ARG A O 1
ATOM 1076 N N . PHE A 1 135 ? -22.053 -0.013 7.142 1.00 44.97 135 PHE A N 1
ATOM 1077 C CA . PHE A 1 135 ? -21.566 1.239 7.734 1.00 44.97 135 PHE A CA 1
ATOM 1078 C C . PHE A 1 135 ? -22.621 2.344 7.917 1.00 44.97 135 PHE A C 1
ATOM 1080 O O . PHE A 1 135 ? -22.283 3.519 8.042 1.00 44.97 135 PHE A O 1
ATOM 1087 N N . ARG A 1 136 ? -23.923 2.016 7.955 1.00 41.06 136 ARG A N 1
ATOM 1088 C CA . ARG A 1 136 ? -24.975 3.042 8.085 1.00 41.06 136 ARG A CA 1
ATOM 1089 C C . ARG A 1 136 ? -25.940 2.797 9.252 1.00 41.06 136 ARG A C 1
ATOM 1091 O O . ARG A 1 136 ? -26.722 1.857 9.214 1.00 41.06 136 ARG A O 1
ATOM 1098 N N . ARG A 1 137 ? -25.962 3.800 10.155 1.00 40.91 137 ARG A N 1
ATOM 1099 C CA . ARG A 1 137 ? -26.896 4.134 11.269 1.00 40.91 137 ARG A CA 1
ATOM 1100 C C . ARG A 1 137 ? -26.552 3.508 12.636 1.00 40.91 137 ARG A C 1
ATOM 1102 O O . ARG A 1 137 ? -26.351 2.314 12.721 1.00 40.91 137 ARG A O 1
ATOM 1109 N N . ARG A 1 138 ? -26.521 4.250 13.756 1.00 38.41 138 ARG A N 1
ATOM 1110 C CA . ARG A 1 138 ? -27.186 5.527 14.111 1.00 38.41 138 ARG A CA 1
ATOM 1111 C C . ARG A 1 138 ? -26.439 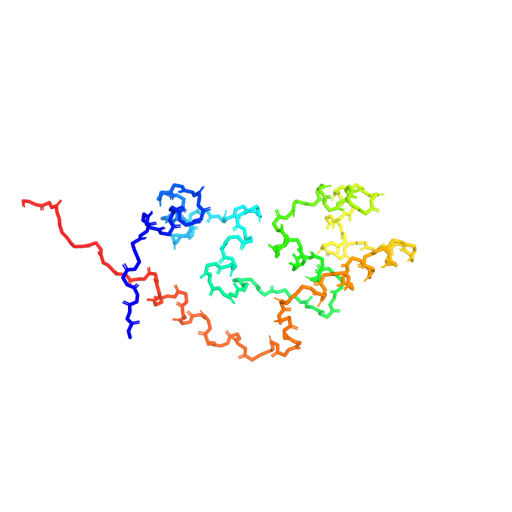6.223 15.266 1.00 38.41 138 ARG A C 1
ATOM 1113 O O . ARG A 1 138 ? -26.186 5.599 16.287 1.00 38.41 138 ARG A O 1
ATOM 1120 N N . ARG A 1 139 ? -26.200 7.534 15.139 1.00 40.59 139 ARG A N 1
ATOM 1121 C CA . ARG A 1 139 ? -26.064 8.451 16.280 1.00 40.59 139 ARG A CA 1
ATOM 1122 C C . ARG A 1 139 ? -27.480 8.887 16.670 1.00 40.59 139 ARG A C 1
ATOM 1124 O O . ARG A 1 139 ? -28.095 9.658 15.944 1.00 40.59 139 ARG A O 1
ATOM 1131 N N . ILE A 1 140 ? -27.999 8.318 17.749 1.00 37.69 140 ILE A N 1
ATOM 1132 C CA . ILE A 1 140 ? -29.126 8.782 18.577 1.00 37.69 140 ILE A CA 1
ATOM 1133 C C . ILE A 1 140 ? -28.699 8.281 19.966 1.00 37.69 140 ILE A C 1
ATOM 1135 O O . ILE A 1 140 ? -28.388 7.102 20.071 1.00 37.69 140 ILE A O 1
ATOM 1139 N N . SER A 1 141 ? -28.513 9.037 21.038 1.00 33.34 141 SER A N 1
ATOM 1140 C CA . SER A 1 141 ? -28.904 10.379 21.470 1.00 33.34 141 SER A CA 1
ATOM 1141 C C . SER A 1 141 ? -28.063 10.671 22.722 1.00 33.34 141 SER A C 1
ATOM 1143 O O . SER A 1 141 ? -27.785 9.752 23.489 1.00 33.34 141 SER A O 1
ATOM 1145 N N . GLY A 1 142 ? -27.668 11.921 22.941 1.00 37.66 142 GLY A N 1
ATOM 1146 C CA . GLY A 1 142 ? -26.936 12.333 24.141 1.00 37.66 142 GLY A CA 1
ATOM 1147 C C . GLY A 1 142 ? -26.718 13.839 24.139 1.00 37.66 142 GLY A C 1
ATOM 1148 O O . GLY A 1 142 ? -25.590 14.299 24.016 1.00 37.66 142 GLY A O 1
ATOM 1149 N N . LEU A 1 143 ? -27.829 14.574 24.134 1.00 36.06 143 LEU A N 1
ATOM 1150 C CA . LEU A 1 143 ? -27.920 16.023 24.323 1.00 36.06 143 LEU A CA 1
ATOM 1151 C C . LEU A 1 143 ? -29.366 16.324 24.738 1.00 36.06 143 LEU A C 1
ATOM 1153 O O . LEU A 1 143 ? -30.195 16.682 23.905 1.00 36.06 143 LEU A O 1
ATOM 1157 N N . CYS A 1 144 ? -29.688 15.982 25.982 1.00 33.69 144 CYS A N 1
ATOM 1158 C CA . CYS A 1 144 ? -30.302 16.833 27.002 1.00 33.69 144 CYS A CA 1
ATOM 1159 C C . CYS A 1 144 ? -30.446 16.003 28.282 1.00 33.69 144 CYS A C 1
ATOM 1161 O O . CYS A 1 144 ? -30.733 14.790 28.147 1.00 33.69 144 CYS A O 1
#

Organism: NCBI:txid2728022